Protein AF-A0A927KQ51-F1 (afdb_monomer_lite)

Sequence (113 aa):
MALEGWWPYLLIAVAGWLATDIWRWLGVIAGNRLKEGSEALYWVRAVATALVMAVTAKLIVFPTGTLEQTPMWLRIGAASLGFAAFLLLGQRVLVGVAVSILLLTAGLLFIGF

Radius of gyration: 20.66 Å; chains: 1; bounding box: 52×23×49 Å

Secondary structure (DSSP, 8-state):
-TT-SSHHHHHHHHHHHHHHHHHHHHHHHHHTTSPTT-HHHHHHHHHHHHHHHHHHHHHHHS--GGGGGS-HHHHHHHHHHHHHHHHHTTS-HHHHHHHHHHHHHHHHHHHT-

Foldseek 3Di:
DVPPDPVVVVVCVVVVCCVPVVVVVVCCVVVVPDDDVDPVVVVVVVVVVVVVVVVVVCCLQPNDDPCNPPDSVQSVVLQVVLVVQCVVVPNDPVSSVVSSVCSSVVVCVVVPD

Structure (mmCIF, N/CA/C/O backbone):
data_AF-A0A927KQ51-F1
#
_entry.id   AF-A0A927KQ51-F1
#
loop_
_atom_site.group_PDB
_atom_site.id
_atom_site.type_symbol
_atom_site.label_atom_id
_atom_site.label_alt_id
_atom_site.label_comp_id
_atom_site.label_asym_id
_atom_site.label_entity_id
_atom_site.label_seq_id
_atom_site.pdbx_PDB_ins_code
_atom_site.Cartn_x
_atom_site.Cartn_y
_atom_site.Cartn_z
_atom_site.occupancy
_atom_site.B_iso_or_equiv
_atom_site.auth_seq_id
_atom_site.auth_comp_id
_atom_site.auth_asym_id
_atom_site.auth_atom_id
_atom_site.pdbx_PDB_model_num
ATOM 1 N N . MET A 1 1 ? 27.791 -2.739 14.897 1.00 53.31 1 MET A N 1
ATOM 2 C CA . MET A 1 1 ? 27.966 -3.028 16.337 1.00 53.31 1 MET A CA 1
ATOM 3 C C . MET A 1 1 ? 26.664 -2.998 17.153 1.00 53.31 1 MET A C 1
ATOM 5 O O . MET A 1 1 ? 26.623 -3.650 18.178 1.00 53.31 1 MET A O 1
ATOM 9 N N . ALA A 1 2 ? 25.583 -2.315 16.736 1.00 60.19 2 ALA A N 1
ATOM 10 C CA . ALA A 1 2 ? 24.335 -2.241 17.525 1.00 60.19 2 ALA A CA 1
ATOM 11 C C . ALA A 1 2 ? 23.340 -3.419 17.344 1.00 60.19 2 ALA A C 1
ATOM 13 O O . ALA A 1 2 ? 22.280 -3.411 17.962 1.00 60.19 2 ALA A O 1
ATOM 14 N N . LEU A 1 3 ? 23.647 -4.411 16.494 1.00 65.25 3 LEU A N 1
ATOM 15 C CA . LEU A 1 3 ? 22.728 -5.504 16.119 1.00 65.25 3 LEU A CA 1
ATOM 16 C C . LEU A 1 3 ? 23.255 -6.908 16.469 1.00 65.25 3 LEU A C 1
ATOM 18 O O . LEU A 1 3 ? 22.791 -7.892 15.902 1.00 65.25 3 LEU A O 1
ATOM 22 N N . GLU A 1 4 ? 24.232 -7.027 17.369 1.00 76.50 4 GLU A N 1
ATOM 23 C CA . GLU A 1 4 ? 24.732 -8.337 17.806 1.00 76.50 4 GLU A CA 1
ATOM 24 C C . GLU A 1 4 ? 24.018 -8.766 19.099 1.00 76.50 4 GLU A C 1
ATOM 26 O O . GLU A 1 4 ? 24.095 -8.078 20.116 1.00 76.50 4 GLU A O 1
ATOM 31 N N . GLY A 1 5 ? 23.275 -9.880 19.050 1.00 83.56 5 GLY A N 1
ATOM 32 C CA . GLY A 1 5 ? 22.536 -10.453 20.186 1.00 83.56 5 GLY A CA 1
ATOM 33 C C . GLY A 1 5 ? 21.026 -10.615 19.949 1.00 83.56 5 GLY A C 1
ATOM 34 O O . GLY A 1 5 ? 20.507 -10.309 18.879 1.00 83.56 5 GLY A O 1
ATOM 35 N N . TRP A 1 6 ? 20.300 -11.116 20.955 1.00 86.38 6 TRP A N 1
ATOM 36 C CA . TRP A 1 6 ? 18.842 -11.335 20.892 1.00 86.38 6 TRP A CA 1
ATOM 37 C C . TRP A 1 6 ? 18.013 -10.066 21.173 1.00 86.38 6 TRP A C 1
ATOM 39 O O . TRP A 1 6 ? 16.818 -10.012 20.881 1.00 86.38 6 TRP A O 1
ATOM 49 N N . TRP A 1 7 ? 18.648 -9.034 21.732 1.00 88.88 7 TRP A N 1
ATOM 50 C CA . TRP A 1 7 ? 18.005 -7.788 22.151 1.00 88.88 7 TRP A CA 1
ATOM 51 C C . TRP A 1 7 ? 17.262 -7.037 21.028 1.00 88.88 7 TRP A C 1
ATOM 53 O O . TRP A 1 7 ? 16.136 -6.610 21.281 1.00 88.88 7 TRP A O 1
ATOM 63 N N . PRO A 1 8 ? 17.779 -6.926 19.782 1.00 90.94 8 PRO A N 1
ATOM 64 C CA . PRO A 1 8 ? 17.048 -6.285 18.687 1.00 90.94 8 PRO A CA 1
ATOM 65 C C . PRO A 1 8 ? 15.694 -6.940 18.394 1.00 90.94 8 PRO A C 1
ATOM 67 O O . PRO A 1 8 ? 14.734 -6.233 18.109 1.00 90.94 8 PRO A O 1
ATOM 70 N N . TYR A 1 9 ? 15.578 -8.267 18.517 1.00 90.00 9 TYR A N 1
ATOM 71 C CA . TYR A 1 9 ? 14.304 -8.965 18.313 1.00 90.00 9 TYR A CA 1
ATOM 72 C C . TYR A 1 9 ? 13.292 -8.631 19.406 1.00 90.00 9 TYR A C 1
ATOM 74 O O . TYR A 1 9 ? 12.116 -8.432 19.112 1.00 90.00 9 TYR A O 1
ATOM 82 N N . LEU A 1 10 ? 13.748 -8.525 20.657 1.00 92.50 10 LEU A N 1
ATOM 83 C CA . LEU A 1 10 ? 12.898 -8.133 21.781 1.00 92.50 10 LEU A CA 1
ATOM 84 C C . LEU A 1 10 ? 12.450 -6.672 21.638 1.00 92.50 10 LEU A C 1
ATOM 86 O O . LEU A 1 10 ? 11.283 -6.354 21.858 1.00 92.50 10 LEU A O 1
ATOM 90 N N . LEU A 1 11 ? 13.345 -5.803 21.167 1.00 91.81 11 LEU A N 1
ATOM 91 C CA . LEU A 1 11 ? 13.039 -4.410 20.851 1.00 91.81 11 LEU A CA 1
ATOM 92 C C . LEU A 1 11 ? 12.017 -4.305 19.709 1.00 91.81 11 LEU A C 1
ATOM 94 O O . LEU A 1 11 ? 11.039 -3.583 19.852 1.00 91.81 11 LEU A O 1
ATOM 98 N N . ILE A 1 12 ? 12.180 -5.064 18.619 1.00 91.12 12 ILE A N 1
ATOM 99 C CA . ILE A 1 12 ? 11.206 -5.133 17.514 1.00 91.12 12 ILE A CA 1
ATOM 100 C C . ILE A 1 12 ? 9.859 -5.663 18.011 1.00 91.12 12 ILE A C 1
ATOM 102 O O . ILE A 1 12 ? 8.824 -5.108 17.651 1.00 91.12 12 ILE A O 1
ATOM 106 N N . ALA A 1 13 ? 9.856 -6.700 18.852 1.00 92.44 13 ALA A N 1
ATOM 107 C CA . ALA A 1 13 ? 8.631 -7.270 19.399 1.00 92.44 13 ALA A CA 1
ATOM 108 C C . ALA A 1 13 ? 7.874 -6.244 20.251 1.00 92.44 13 ALA A C 1
ATOM 110 O O . ALA A 1 13 ? 6.695 -6.005 20.011 1.00 92.44 13 ALA A O 1
ATOM 111 N N . VAL A 1 14 ? 8.552 -5.591 21.199 1.00 94.12 14 VAL A N 1
ATOM 112 C CA . VAL A 1 14 ? 7.929 -4.601 22.089 1.00 94.12 14 VAL A CA 1
ATOM 113 C C . VAL A 1 14 ? 7.544 -3.338 21.326 1.00 94.12 14 VAL A C 1
ATOM 115 O O . VAL A 1 14 ? 6.424 -2.862 21.477 1.00 94.12 14 VAL A O 1
ATOM 118 N N . ALA A 1 15 ? 8.431 -2.802 20.486 1.00 92.56 15 ALA A N 1
ATOM 119 C CA . ALA A 1 15 ? 8.155 -1.595 19.715 1.00 92.56 15 ALA A CA 1
ATOM 120 C C . ALA A 1 15 ? 7.045 -1.827 18.684 1.00 92.56 15 ALA A C 1
ATOM 122 O O . ALA A 1 15 ? 6.150 -0.998 18.569 1.00 92.56 15 ALA A O 1
ATOM 123 N N . GLY A 1 16 ? 7.061 -2.958 17.973 1.00 91.19 16 GLY A N 1
ATOM 124 C CA . GLY A 1 16 ? 6.022 -3.326 17.011 1.00 91.19 16 GLY A CA 1
ATOM 125 C C . GLY A 1 16 ? 4.672 -3.575 17.682 1.00 91.19 16 GLY A C 1
ATOM 126 O O . GLY A 1 16 ? 3.646 -3.086 17.201 1.00 91.19 16 GLY A O 1
ATOM 127 N N . TRP A 1 17 ? 4.674 -4.269 18.826 1.00 92.94 17 TRP A N 1
ATOM 128 C CA . TRP A 1 17 ? 3.480 -4.469 19.643 1.00 92.94 17 TRP A CA 1
ATOM 129 C C . TRP A 1 17 ? 2.906 -3.132 20.110 1.00 92.94 17 TRP A C 1
ATOM 131 O O . TRP A 1 17 ? 1.760 -2.814 19.803 1.00 92.94 17 TRP A O 1
ATOM 141 N N . LEU A 1 18 ? 3.723 -2.301 20.760 1.00 93.62 18 LEU A N 1
ATOM 142 C CA . LEU A 1 18 ? 3.304 -1.010 21.298 1.00 93.62 18 LEU A CA 1
ATOM 143 C C . LEU A 1 18 ? 2.808 -0.070 20.189 1.00 93.62 18 LEU A C 1
ATOM 145 O O . LEU A 1 18 ? 1.752 0.546 20.327 1.00 93.62 18 LEU A O 1
ATOM 149 N N . ALA A 1 19 ? 3.528 -0.004 19.065 1.00 92.12 19 ALA A N 1
ATOM 150 C CA . ALA A 1 19 ? 3.161 0.823 17.922 1.00 92.12 19 ALA A CA 1
ATOM 151 C C . ALA A 1 19 ? 1.819 0.420 17.298 1.00 92.12 19 ALA A C 1
ATOM 153 O O . ALA A 1 19 ? 1.160 1.278 16.722 1.00 92.12 19 ALA A O 1
ATOM 154 N N . THR A 1 20 ? 1.400 -0.845 17.412 1.00 91.31 20 THR A N 1
ATOM 155 C CA . THR A 1 20 ? 0.145 -1.336 16.821 1.00 91.31 20 THR A CA 1
ATOM 156 C C . THR A 1 20 ? -1.005 -1.319 17.826 1.00 91.31 20 THR A C 1
ATOM 158 O O . THR A 1 20 ? -2.099 -0.840 17.515 1.00 91.31 20 THR A O 1
ATOM 161 N N . ASP A 1 21 ? -0.778 -1.816 19.045 1.00 92.56 21 ASP A N 1
ATOM 162 C CA . ASP A 1 21 ? -1.844 -1.984 20.029 1.00 92.56 21 ASP A CA 1
ATOM 163 C C . ASP A 1 21 ? -2.341 -0.644 20.577 1.00 92.56 21 ASP A C 1
ATOM 165 O O . ASP A 1 21 ? -3.549 -0.507 20.752 1.00 92.56 21 ASP A O 1
ATOM 169 N N . ILE A 1 22 ? -1.487 0.377 20.759 1.00 93.31 22 ILE A N 1
ATOM 170 C CA . ILE A 1 22 ? -1.936 1.710 21.218 1.00 93.31 22 ILE A CA 1
ATOM 171 C C . ILE A 1 22 ? -3.109 2.219 20.365 1.00 93.31 22 ILE A C 1
ATOM 173 O O . ILE A 1 22 ? -4.139 2.633 20.902 1.00 93.31 22 ILE A O 1
ATOM 177 N N . TRP A 1 23 ? -2.998 2.127 19.037 1.00 91.62 23 TRP A N 1
ATOM 178 C CA . TRP A 1 23 ? -4.063 2.544 18.121 1.00 91.62 23 TRP A CA 1
ATOM 179 C C . TRP A 1 23 ? -5.297 1.648 18.197 1.00 91.62 23 TRP A C 1
ATOM 181 O O . TRP A 1 23 ? -6.419 2.131 18.052 1.00 91.62 23 TRP A O 1
ATOM 191 N N . ARG A 1 24 ? -5.108 0.354 18.463 1.00 90.25 24 ARG A N 1
ATOM 192 C CA . ARG A 1 24 ? -6.196 -0.617 18.609 1.00 90.25 24 ARG A CA 1
ATOM 193 C C . ARG A 1 24 ? -7.060 -0.306 19.832 1.00 90.25 24 ARG A C 1
ATOM 195 O O . ARG A 1 24 ? -8.282 -0.245 19.713 1.00 90.25 24 ARG A O 1
ATOM 202 N N . TRP A 1 25 ? -6.431 -0.031 20.976 1.00 92.00 25 TRP A N 1
ATOM 203 C CA . TRP A 1 25 ? -7.118 0.369 22.208 1.00 92.00 25 TRP A CA 1
ATOM 204 C C . TRP A 1 25 ? -7.806 1.730 22.065 1.00 92.00 25 TRP A C 1
ATOM 206 O O . TRP A 1 25 ? -8.971 1.866 22.444 1.00 92.00 25 TRP A O 1
ATOM 216 N N . LEU 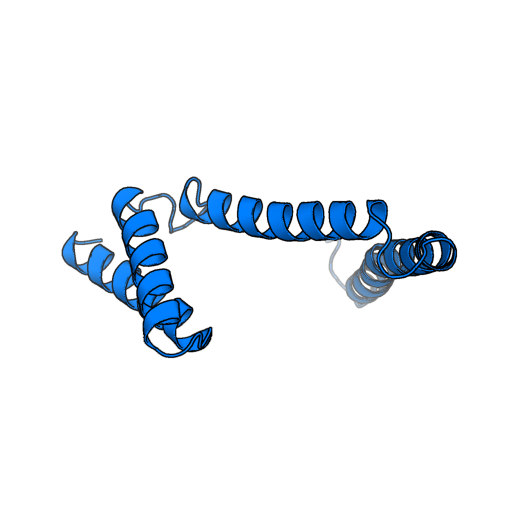A 1 26 ? -7.141 2.718 21.451 1.00 89.62 26 LEU A N 1
ATOM 217 C CA . LEU A 1 26 ? -7.761 4.012 21.137 1.00 89.62 26 LEU A CA 1
ATOM 218 C C . LEU A 1 26 ? -8.996 3.850 20.242 1.00 89.62 26 LEU A C 1
ATOM 220 O O . LEU A 1 26 ? -10.023 4.479 20.497 1.00 89.62 26 LEU A O 1
ATOM 224 N N . GLY A 1 27 ? -8.923 2.970 19.242 1.00 87.75 27 GLY A N 1
ATOM 225 C CA . GLY A 1 27 ? -10.042 2.634 18.367 1.00 87.75 27 GLY A CA 1
ATOM 226 C C . GLY A 1 27 ? -11.230 2.037 19.121 1.00 87.75 27 GLY A C 1
ATOM 227 O O . GLY A 1 27 ? -12.364 2.424 18.854 1.00 87.75 27 GLY A O 1
ATOM 228 N N . VAL A 1 28 ? -10.996 1.156 20.101 1.00 88.44 28 VAL A N 1
ATOM 229 C CA . VAL A 1 28 ? -12.071 0.596 20.941 1.00 88.44 28 VAL A CA 1
ATOM 230 C C . VAL A 1 28 ? -12.718 1.677 21.809 1.00 88.44 28 VAL A C 1
ATOM 232 O O . VAL A 1 28 ? -13.942 1.768 21.863 1.00 88.44 28 VAL A O 1
ATOM 235 N N . ILE A 1 29 ? -11.920 2.533 22.455 1.00 88.50 29 ILE A N 1
ATOM 236 C CA . ILE A 1 29 ? -12.431 3.592 23.340 1.00 88.50 29 ILE A CA 1
ATOM 237 C C . ILE A 1 29 ? -13.240 4.631 22.550 1.00 88.50 29 ILE A C 1
ATOM 239 O O . ILE A 1 29 ? -14.329 5.021 22.978 1.00 88.50 29 ILE A O 1
ATOM 243 N N . ALA A 1 30 ? -12.727 5.066 21.397 1.00 85.94 30 ALA A N 1
ATOM 244 C CA . ALA A 1 30 ? -13.418 6.006 20.519 1.00 85.94 30 ALA A CA 1
ATOM 245 C C . ALA A 1 30 ? -14.642 5.362 19.844 1.00 85.94 30 ALA A C 1
ATOM 247 O O . ALA A 1 30 ? -15.702 5.981 19.755 1.00 85.94 30 ALA A O 1
ATOM 248 N N . GLY A 1 31 ? -14.514 4.103 19.416 1.00 80.06 31 GLY A N 1
ATOM 249 C CA . GLY A 1 31 ? -15.548 3.337 18.724 1.00 80.06 31 GLY A CA 1
ATOM 250 C C . GLY A 1 31 ? -16.749 2.995 19.599 1.00 80.06 31 GLY A C 1
ATOM 251 O O . GLY A 1 31 ? -17.874 3.076 19.124 1.00 80.06 31 GLY A O 1
ATOM 252 N N . ASN A 1 32 ? -16.543 2.717 20.891 1.00 80.69 32 ASN A N 1
ATOM 253 C CA . ASN A 1 32 ? -17.627 2.379 21.822 1.00 80.69 32 ASN A CA 1
ATOM 254 C C . ASN A 1 32 ? -18.654 3.518 22.006 1.00 80.69 32 ASN A C 1
ATOM 256 O O . ASN A 1 32 ? -19.768 3.295 22.470 1.00 80.69 32 ASN A O 1
ATOM 260 N N . ARG A 1 33 ? -18.290 4.760 21.656 1.00 77.38 33 ARG A N 1
ATOM 261 C CA . ARG A 1 33 ? -19.187 5.927 21.725 1.00 77.38 33 ARG A CA 1
ATOM 262 C C . ARG A 1 33 ? -19.878 6.250 20.399 1.00 77.38 33 ARG A C 1
ATOM 264 O O . ARG A 1 33 ? -20.752 7.115 20.371 1.00 77.38 33 ARG A O 1
ATOM 271 N N . LEU A 1 34 ? -19.494 5.591 19.306 1.00 81.75 34 LEU A N 1
ATOM 272 C CA . LEU A 1 34 ? -20.054 5.820 17.979 1.00 81.75 34 LEU A CA 1
ATOM 273 C C . LEU A 1 34 ? -21.211 4.853 17.732 1.00 81.75 34 LEU A C 1
ATOM 275 O O . LEU A 1 34 ? -21.066 3.642 17.861 1.00 81.75 34 LEU A O 1
ATOM 279 N N . LYS A 1 35 ? -22.367 5.390 17.332 1.00 80.62 35 LYS A N 1
ATOM 280 C CA . LYS A 1 35 ? -23.481 4.553 16.875 1.00 80.62 35 LYS A CA 1
ATOM 281 C C . LYS A 1 35 ? -23.103 3.861 15.566 1.00 80.62 35 LYS A C 1
ATOM 283 O O . LYS A 1 35 ? -22.532 4.493 14.667 1.00 80.62 35 LYS A O 1
ATOM 288 N N . GLU A 1 36 ? -23.461 2.587 15.449 1.00 73.94 36 GLU A N 1
ATOM 289 C CA . GLU A 1 36 ? -23.380 1.853 14.188 1.00 73.94 36 GLU A CA 1
ATOM 290 C C . GLU A 1 36 ? -24.216 2.583 13.127 1.00 73.94 36 GLU A C 1
ATOM 292 O O . GLU A 1 36 ? -25.369 2.941 13.362 1.00 73.94 36 GLU A O 1
ATOM 297 N N . GLY A 1 37 ? -23.600 2.894 11.983 1.00 80.31 37 GLY A N 1
ATOM 298 C CA . GLY A 1 37 ? -24.229 3.696 10.927 1.00 80.31 37 GLY A CA 1
ATOM 299 C C . GLY A 1 37 ? -24.185 5.216 11.132 1.00 80.31 37 GLY A C 1
ATOM 300 O O . GLY A 1 37 ? -24.841 5.938 10.387 1.00 80.31 37 GLY A O 1
ATOM 301 N N . SER A 1 38 ? -23.422 5.728 12.104 1.00 86.06 38 SER A N 1
ATOM 302 C CA . SER A 1 38 ? -23.203 7.176 12.234 1.00 86.06 38 SER A CA 1
ATOM 303 C C . SER A 1 38 ? -22.424 7.752 11.046 1.00 86.06 38 SER A C 1
ATOM 305 O O . SER A 1 38 ? -21.512 7.122 10.508 1.00 86.06 38 SER A O 1
ATOM 307 N N . GLU A 1 39 ? -22.748 8.989 10.668 1.00 90.81 39 GLU A N 1
ATOM 308 C CA . GLU A 1 39 ? -22.080 9.715 9.579 1.00 90.81 39 GLU A CA 1
ATOM 309 C C . GLU A 1 39 ? -20.567 9.845 9.808 1.00 90.81 39 GLU A C 1
ATOM 311 O O . GLU A 1 39 ? -19.777 9.643 8.889 1.00 90.81 39 GLU A O 1
ATOM 316 N N . ALA A 1 40 ? -20.145 10.052 11.060 1.00 88.94 40 ALA A N 1
ATOM 317 C CA . ALA A 1 40 ? -18.734 10.064 11.439 1.00 88.94 40 ALA A CA 1
ATOM 318 C C . ALA A 1 40 ? -18.023 8.742 11.095 1.00 88.94 40 ALA A C 1
ATOM 320 O O . ALA A 1 40 ? -16.895 8.753 10.608 1.00 88.94 40 ALA A O 1
ATOM 321 N N . LEU A 1 41 ? -18.680 7.596 11.296 1.00 87.12 41 LEU A N 1
ATOM 322 C CA . LEU A 1 41 ? -18.100 6.288 10.993 1.00 87.12 41 LEU A CA 1
ATOM 323 C C . LEU A 1 41 ? -18.023 6.035 9.479 1.00 87.12 41 LEU A C 1
ATOM 325 O O . LEU A 1 41 ? -17.041 5.458 9.007 1.00 87.12 41 LEU A O 1
ATOM 329 N N . TYR A 1 42 ? -19.000 6.516 8.703 1.00 91.75 42 TYR A N 1
ATOM 330 C CA . TYR A 1 42 ? -18.912 6.522 7.239 1.00 91.75 42 TYR A CA 1
ATOM 331 C C . TYR A 1 42 ? -17.777 7.417 6.739 1.00 91.75 42 TYR A C 1
ATOM 333 O O . TYR A 1 42 ? -17.013 6.988 5.874 1.00 91.75 42 TYR A O 1
ATOM 341 N N . TRP A 1 43 ? -17.609 8.606 7.323 1.00 93.94 43 TRP A N 1
ATOM 342 C CA . TRP A 1 43 ? -16.511 9.510 6.990 1.00 93.94 43 TRP A CA 1
ATOM 343 C C . TRP A 1 43 ? -15.148 8.863 7.258 1.00 93.94 43 TRP A C 1
ATOM 345 O O . TRP A 1 43 ? -14.307 8.822 6.364 1.00 93.94 43 TRP A O 1
ATOM 355 N N . VAL A 1 44 ? -14.949 8.257 8.434 1.00 92.62 44 VAL A N 1
ATOM 356 C CA . VAL A 1 44 ? -13.698 7.548 8.760 1.00 92.62 44 VAL A CA 1
ATOM 357 C C . VAL A 1 44 ? -13.426 6.413 7.768 1.00 92.62 44 VAL A C 1
ATOM 359 O O . VAL A 1 44 ? -12.300 6.273 7.293 1.00 92.62 44 VAL A O 1
ATOM 362 N N . ARG A 1 45 ? -14.442 5.616 7.406 1.00 92.75 45 ARG A N 1
ATOM 363 C CA . ARG A 1 45 ? -14.300 4.541 6.404 1.00 92.75 45 ARG A CA 1
ATOM 364 C C . ARG A 1 45 ? -13.931 5.083 5.021 1.00 92.75 45 ARG A C 1
ATOM 366 O O . ARG A 1 45 ? -13.075 4.506 4.348 1.00 92.75 45 ARG A O 1
ATOM 373 N N . ALA A 1 46 ? -14.545 6.188 4.605 1.00 95.81 46 ALA A N 1
ATOM 374 C CA . ALA A 1 46 ? -14.228 6.847 3.343 1.00 95.81 46 ALA A CA 1
ATOM 375 C C . ALA A 1 46 ? -12.782 7.369 3.338 1.00 95.81 46 ALA A C 1
ATOM 377 O O . ALA A 1 46 ? -12.042 7.113 2.393 1.00 95.81 46 ALA A O 1
ATOM 378 N N . VAL A 1 47 ? -12.337 8.011 4.422 1.00 96.62 47 VAL A N 1
ATOM 379 C CA . VAL A 1 47 ? -10.951 8.481 4.570 1.00 96.62 47 VAL A CA 1
ATOM 380 C C . VAL A 1 47 ? -9.968 7.310 4.546 1.00 96.62 47 VAL A C 1
ATOM 382 O O . VAL A 1 47 ? -8.987 7.353 3.809 1.00 96.62 47 VAL A O 1
ATOM 385 N N . ALA A 1 48 ? -10.235 6.238 5.295 1.00 95.69 48 ALA A N 1
ATOM 386 C CA . ALA A 1 48 ? -9.357 5.070 5.349 1.00 95.69 48 ALA A CA 1
ATOM 387 C C . ALA A 1 48 ? -9.175 4.419 3.968 1.00 95.69 48 ALA A C 1
ATOM 389 O O . ALA A 1 48 ? -8.049 4.150 3.548 1.00 95.69 48 ALA A O 1
ATOM 390 N N . THR A 1 49 ? -10.269 4.210 3.231 1.00 96.38 49 THR A N 1
ATOM 391 C CA . THR A 1 49 ? -10.212 3.641 1.874 1.00 96.38 49 THR A CA 1
ATOM 392 C C . THR A 1 49 ? -9.541 4.589 0.878 1.00 96.38 49 THR A C 1
ATOM 394 O O . THR A 1 49 ? -8.714 4.144 0.081 1.00 96.38 49 THR A O 1
ATOM 397 N N . ALA A 1 50 ? -9.802 5.897 0.967 1.00 97.31 50 ALA A N 1
ATOM 398 C CA . ALA A 1 50 ? -9.140 6.901 0.138 1.00 97.31 50 ALA A CA 1
ATOM 399 C C . ALA A 1 50 ? -7.622 6.939 0.370 1.00 97.31 50 ALA A C 1
ATOM 401 O O . ALA A 1 50 ? -6.866 7.009 -0.596 1.00 97.31 50 ALA A O 1
ATOM 402 N N . LEU A 1 51 ? -7.158 6.834 1.620 1.00 97.62 51 LEU A N 1
ATOM 403 C CA . LEU A 1 51 ? -5.729 6.805 1.950 1.00 97.62 51 LEU A CA 1
ATOM 404 C C . LEU A 1 51 ? -5.021 5.586 1.345 1.00 97.62 51 LEU A C 1
ATOM 406 O O . LEU A 1 51 ? -3.953 5.732 0.750 1.00 97.62 51 LEU A O 1
ATOM 410 N N . VAL A 1 52 ? -5.624 4.396 1.435 1.00 96.88 52 VAL A N 1
ATOM 411 C CA . VAL A 1 52 ? -5.066 3.172 0.831 1.00 96.88 52 VAL A CA 1
ATOM 412 C C . VAL A 1 52 ? -4.952 3.314 -0.691 1.00 96.88 52 VAL A C 1
ATOM 414 O O . VAL A 1 52 ? -3.912 2.993 -1.278 1.00 96.88 52 VAL A O 1
ATOM 417 N N . MET A 1 53 ? -5.986 3.857 -1.338 1.00 95.94 53 MET A N 1
ATOM 418 C CA . MET A 1 53 ? -5.963 4.090 -2.782 1.00 95.94 53 MET A CA 1
ATOM 419 C C . MET A 1 53 ? -4.970 5.184 -3.181 1.00 95.94 53 MET A C 1
ATOM 421 O O . MET A 1 53 ? -4.277 5.030 -4.183 1.00 95.94 53 MET A O 1
ATOM 425 N N . ALA A 1 54 ? -4.835 6.247 -2.385 1.00 96.38 54 ALA A N 1
ATOM 426 C CA . ALA A 1 54 ? -3.878 7.322 -2.627 1.00 96.38 54 ALA A CA 1
ATOM 427 C C . ALA A 1 54 ? -2.428 6.822 -2.573 1.00 96.38 54 ALA A C 1
ATOM 429 O O . ALA A 1 54 ? -1.632 7.154 -3.450 1.00 96.38 54 ALA A O 1
ATOM 430 N N . VAL A 1 55 ? -2.082 5.984 -1.589 1.00 95.81 55 VAL A N 1
ATOM 431 C CA . VAL A 1 55 ? -0.747 5.369 -1.508 1.00 95.81 55 VAL A CA 1
ATOM 432 C C . VAL A 1 55 ? -0.496 4.457 -2.709 1.00 95.81 55 VAL A C 1
ATOM 434 O O . VAL A 1 55 ? 0.561 4.544 -3.329 1.00 95.81 55 VAL A O 1
ATOM 437 N N . THR A 1 56 ? -1.479 3.643 -3.096 1.00 93.81 56 THR A N 1
ATOM 438 C CA . THR A 1 56 ? -1.378 2.781 -4.285 1.00 93.81 56 THR A CA 1
ATOM 439 C C . THR A 1 56 ? -1.156 3.605 -5.558 1.00 93.81 56 THR A C 1
ATOM 441 O O . THR A 1 56 ? -0.239 3.327 -6.328 1.00 93.81 56 THR A O 1
ATOM 444 N N . ALA A 1 57 ? -1.934 4.673 -5.753 1.00 94.75 57 ALA A N 1
ATOM 445 C CA . ALA A 1 57 ? -1.785 5.583 -6.885 1.00 94.75 57 ALA A CA 1
ATOM 446 C C . ALA A 1 57 ? -0.418 6.282 -6.884 1.00 94.75 57 ALA A C 1
ATOM 448 O O . ALA A 1 57 ? 0.225 6.374 -7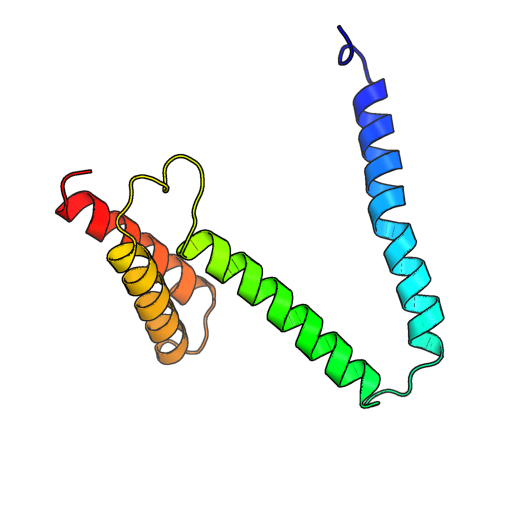.929 1.00 94.75 57 ALA A O 1
ATOM 449 N N . LYS A 1 58 ? 0.070 6.712 -5.711 1.00 94.44 58 LYS A N 1
ATOM 450 C CA . LYS A 1 58 ? 1.410 7.292 -5.563 1.00 94.44 58 LYS A CA 1
ATOM 451 C C . LYS A 1 58 ? 2.486 6.323 -6.045 1.00 94.44 58 LYS A C 1
ATOM 453 O O . LYS A 1 58 ? 3.368 6.755 -6.771 1.00 94.44 58 LYS A O 1
ATOM 458 N N . LEU A 1 59 ? 2.406 5.040 -5.690 1.00 92.81 59 LEU A N 1
ATOM 459 C CA . LEU A 1 59 ? 3.379 4.037 -6.137 1.00 92.81 59 LEU A CA 1
ATOM 460 C C . LEU A 1 59 ? 3.330 3.801 -7.654 1.00 92.81 59 LEU A C 1
ATOM 462 O O . LEU A 1 59 ? 4.359 3.518 -8.258 1.00 92.81 59 LEU A O 1
ATOM 466 N N . ILE A 1 60 ? 2.160 3.949 -8.283 1.00 93.38 60 ILE A N 1
ATOM 467 C CA . ILE A 1 60 ? 2.011 3.824 -9.740 1.00 93.38 60 ILE A CA 1
ATOM 468 C C . ILE A 1 60 ? 2.579 5.049 -10.461 1.00 93.38 60 ILE A C 1
ATOM 470 O O . ILE A 1 60 ? 3.247 4.885 -11.478 1.00 93.38 60 ILE A O 1
ATOM 474 N N . VAL A 1 61 ? 2.318 6.265 -9.971 1.00 93.75 61 VAL A N 1
ATOM 475 C CA . VAL A 1 61 ? 2.719 7.520 -10.638 1.00 93.75 61 VAL A CA 1
ATOM 476 C C . VAL A 1 61 ? 4.168 7.895 -10.313 1.00 93.75 61 VAL A C 1
ATOM 478 O O . VAL A 1 61 ? 4.943 8.198 -11.221 1.00 93.75 61 VAL A O 1
ATOM 481 N N . PHE A 1 62 ? 4.553 7.790 -9.042 1.00 93.12 62 PHE A N 1
ATOM 482 C CA . PHE A 1 62 ? 5.865 8.136 -8.489 1.00 93.12 62 PHE A CA 1
ATOM 483 C C . PHE A 1 62 ? 6.516 6.916 -7.799 1.00 93.12 62 PHE A C 1
ATOM 485 O O . PHE A 1 62 ? 6.642 6.894 -6.569 1.00 93.12 62 PHE A O 1
ATOM 492 N N . PRO A 1 63 ? 6.888 5.871 -8.562 1.00 92.38 63 PRO A N 1
ATOM 493 C CA . PRO A 1 63 ? 7.556 4.691 -8.037 1.00 92.38 63 PRO A CA 1
ATOM 494 C C . PRO A 1 63 ? 8.969 5.034 -7.574 1.00 92.38 63 PRO A C 1
ATOM 496 O O . PRO A 1 63 ? 9.573 6.009 -8.016 1.00 92.38 63 PRO A O 1
ATOM 499 N N . THR A 1 64 ? 9.510 4.177 -6.718 1.00 89.56 64 THR A N 1
ATOM 500 C CA . THR A 1 64 ? 10.898 4.234 -6.262 1.00 89.56 64 THR A CA 1
ATOM 501 C C . THR A 1 64 ? 11.619 2.929 -6.601 1.00 89.56 64 THR A C 1
ATOM 503 O O . THR A 1 64 ? 10.991 1.880 -6.771 1.00 89.56 64 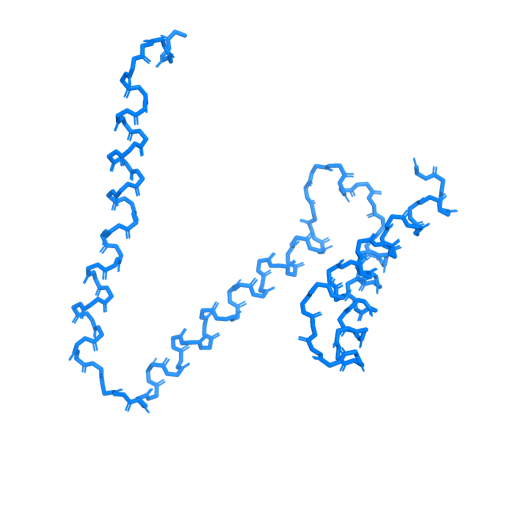THR A O 1
ATOM 506 N N . GLY A 1 65 ? 12.949 2.979 -6.705 1.00 87.94 65 GLY A N 1
ATOM 507 C CA . GLY A 1 65 ? 13.772 1.805 -7.004 1.00 87.94 65 GLY A CA 1
ATOM 508 C C . GLY A 1 65 ? 1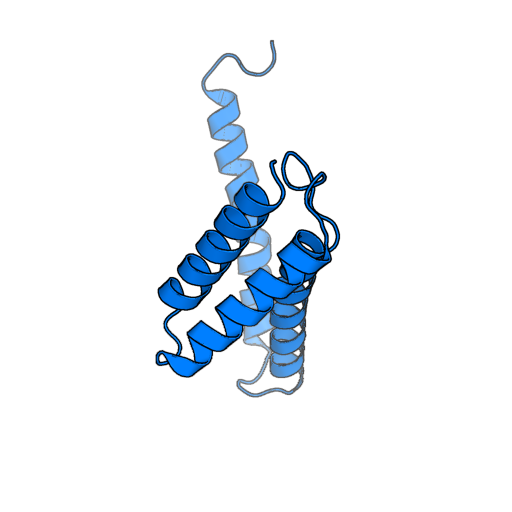3.719 1.408 -8.481 1.00 87.94 65 GLY A C 1
ATOM 509 O O . GLY A 1 65 ? 13.669 2.257 -9.362 1.00 87.94 65 GLY A O 1
ATOM 510 N N . THR A 1 66 ? 13.726 0.109 -8.777 1.00 83.25 66 THR A N 1
ATOM 511 C CA . THR A 1 66 ? 13.890 -0.412 -10.148 1.00 83.25 66 THR A CA 1
ATOM 512 C C . THR A 1 66 ? 12.770 0.005 -11.109 1.00 83.25 66 THR A C 1
ATOM 514 O O . THR A 1 66 ? 12.998 0.111 -12.310 1.00 83.25 66 THR A O 1
ATOM 517 N N . LEU A 1 67 ? 11.565 0.290 -10.599 1.00 81.38 67 LEU A N 1
ATOM 518 C CA . LEU A 1 67 ? 10.450 0.766 -11.423 1.00 81.38 67 LEU A CA 1
ATOM 519 C C . LEU A 1 67 ? 10.531 2.259 -11.776 1.00 81.38 67 LEU A C 1
ATOM 521 O O . LEU A 1 67 ? 9.742 2.721 -12.600 1.00 81.38 67 LEU A O 1
ATOM 525 N N . GLU A 1 68 ? 11.460 3.022 -11.201 1.00 87.25 68 GLU A N 1
ATOM 526 C CA . GLU A 1 68 ? 11.623 4.455 -11.485 1.00 87.25 68 GLU A CA 1
ATOM 527 C C . GLU A 1 68 ? 11.943 4.722 -12.962 1.00 87.25 68 GLU A C 1
ATOM 529 O O . GLU A 1 68 ? 11.432 5.669 -13.554 1.00 87.25 68 GLU A O 1
ATOM 534 N N . GLN A 1 69 ? 12.706 3.824 -13.586 1.00 85.88 69 GLN A N 1
ATOM 535 C CA . GLN A 1 69 ? 13.112 3.921 -14.991 1.00 85.88 69 GLN A CA 1
ATOM 536 C C . GLN A 1 69 ? 11.988 3.549 -15.970 1.00 85.88 69 GLN A C 1
ATOM 538 O O . GLN A 1 69 ? 12.126 3.715 -17.181 1.00 85.88 69 GLN A O 1
ATOM 543 N N . THR A 1 70 ? 10.859 3.042 -15.466 1.00 90.94 70 THR A N 1
ATOM 544 C CA . THR A 1 70 ? 9.768 2.562 -16.314 1.00 90.94 70 THR A CA 1
ATOM 545 C C . THR A 1 70 ? 8.859 3.709 -16.765 1.00 90.94 70 THR A C 1
ATOM 547 O O . THR A 1 70 ? 8.525 4.597 -15.968 1.00 90.94 70 THR A O 1
ATOM 550 N N . PRO A 1 71 ? 8.377 3.699 -18.019 1.00 92.12 71 PRO A N 1
ATOM 551 C CA . PRO A 1 71 ? 7.506 4.751 -18.521 1.00 92.12 71 PRO A CA 1
ATOM 552 C C . PRO A 1 71 ? 6.158 4.792 -17.784 1.00 92.12 71 PRO A C 1
ATOM 554 O O . PRO A 1 71 ? 5.493 3.774 -17.587 1.00 92.12 71 PRO A O 1
ATOM 557 N N . MET A 1 72 ? 5.717 5.998 -17.412 1.00 92.81 72 MET A N 1
ATOM 558 C CA . MET A 1 72 ? 4.484 6.210 -16.637 1.00 92.81 72 MET A CA 1
ATOM 559 C C . MET A 1 72 ? 3.224 5.723 -17.363 1.00 92.81 72 MET A C 1
ATOM 561 O O . MET A 1 72 ? 2.344 5.136 -16.736 1.00 92.81 72 MET A O 1
ATOM 565 N N . TRP A 1 73 ? 3.140 5.924 -18.683 1.00 94.06 73 TRP A N 1
ATOM 566 C CA . TRP A 1 73 ? 1.986 5.490 -19.478 1.00 94.06 73 TRP A CA 1
ATOM 567 C C . TRP A 1 73 ? 1.787 3.973 -19.414 1.00 94.06 73 TRP A C 1
ATOM 569 O O . TRP A 1 73 ? 0.653 3.502 -19.391 1.00 94.06 73 TRP A O 1
ATOM 579 N N . LEU A 1 74 ? 2.880 3.214 -19.322 1.00 94.19 74 LEU A N 1
ATOM 580 C CA . LEU A 1 74 ? 2.847 1.759 -19.279 1.00 94.19 74 LEU A CA 1
ATOM 581 C C . LEU A 1 74 ? 2.384 1.263 -17.912 1.00 94.19 74 LEU A C 1
ATOM 583 O O . LEU A 1 74 ? 1.552 0.365 -17.833 1.00 94.19 74 LEU A O 1
ATOM 587 N N . ARG A 1 75 ? 2.838 1.918 -16.837 1.00 94.62 75 ARG A N 1
ATOM 588 C CA . ARG A 1 75 ? 2.366 1.668 -15.468 1.00 94.62 75 ARG A CA 1
ATOM 589 C C . ARG A 1 75 ? 0.868 1.939 -15.326 1.00 94.62 75 ARG A C 1
ATOM 591 O O . ARG A 1 75 ? 0.131 1.085 -14.837 1.00 94.62 75 ARG A O 1
ATOM 598 N N . ILE A 1 76 ? 0.409 3.103 -15.793 1.00 96.19 76 ILE A N 1
ATOM 599 C CA . ILE A 1 76 ? -1.011 3.485 -15.742 1.00 96.19 76 ILE A CA 1
ATOM 600 C C . ILE A 1 76 ? -1.849 2.560 -16.632 1.00 96.19 76 ILE A C 1
ATOM 602 O O . ILE A 1 76 ? -2.906 2.096 -16.203 1.00 96.19 76 ILE A O 1
ATOM 606 N N . GLY A 1 77 ? -1.377 2.258 -17.844 1.00 96.38 77 GLY A N 1
ATOM 607 C CA . GLY A 1 77 ? -2.049 1.358 -18.778 1.00 96.38 77 GLY A CA 1
ATOM 608 C C . GLY A 1 77 ? -2.196 -0.055 -18.217 1.00 96.38 77 GLY A C 1
ATOM 609 O O . GLY A 1 77 ? -3.303 -0.586 -18.194 1.00 96.38 77 GLY A O 1
ATOM 610 N N . ALA A 1 78 ? -1.116 -0.634 -17.688 1.00 96.06 78 ALA A N 1
ATOM 611 C CA . ALA A 1 78 ? -1.129 -1.964 -17.085 1.00 96.06 78 ALA A CA 1
ATOM 612 C C . ALA A 1 78 ? -2.069 -2.043 -15.872 1.00 96.06 78 ALA A C 1
ATOM 614 O O . ALA A 1 78 ? -2.877 -2.967 -15.788 1.00 96.06 78 ALA A O 1
ATOM 615 N N . ALA A 1 79 ? -2.029 -1.050 -14.975 1.00 95.94 79 ALA A N 1
ATOM 616 C CA . ALA A 1 79 ? -2.927 -0.989 -13.822 1.00 95.94 79 ALA A CA 1
ATOM 617 C C . ALA A 1 79 ? -4.402 -0.839 -14.237 1.00 95.94 79 ALA A C 1
ATOM 619 O O . ALA A 1 79 ? -5.275 -1.517 -13.697 1.00 95.94 79 ALA A O 1
ATOM 620 N N . SER A 1 80 ? -4.686 0.013 -15.228 1.00 96.69 80 SER A N 1
ATOM 621 C CA . SER A 1 80 ? -6.053 0.259 -15.709 1.00 96.69 80 SER A CA 1
ATOM 622 C C . SER A 1 80 ? -6.633 -0.960 -16.427 1.00 96.69 80 SER A C 1
ATOM 624 O O . SER A 1 80 ? -7.775 -1.343 -16.178 1.00 96.69 80 SER A O 1
ATOM 626 N N . LEU A 1 81 ? -5.842 -1.610 -17.286 1.00 97.38 81 LEU A N 1
ATOM 627 C CA . LEU A 1 81 ? -6.250 -2.821 -18.000 1.00 97.38 81 LEU A CA 1
ATOM 628 C C . LEU A 1 81 ? -6.396 -4.020 -17.058 1.00 97.38 81 LEU A C 1
ATOM 630 O O . LEU A 1 81 ? -7.342 -4.792 -17.197 1.00 97.38 81 LEU A O 1
ATOM 634 N N . GLY A 1 82 ? -5.518 -4.160 -16.062 1.00 96.81 82 GLY A N 1
ATOM 635 C CA . GLY A 1 82 ? -5.679 -5.175 -15.025 1.00 96.81 82 GLY A CA 1
ATOM 636 C C . GLY A 1 82 ? -6.928 -4.948 -14.175 1.00 96.81 82 GLY A C 1
ATOM 637 O O . GLY A 1 82 ? -7.663 -5.897 -13.901 1.00 96.81 82 GLY A O 1
ATOM 638 N N . PHE A 1 83 ? -7.249 -3.697 -13.833 1.00 96.25 83 PHE A N 1
ATOM 639 C CA . PHE A 1 83 ? -8.511 -3.368 -13.166 1.00 96.25 83 PHE A CA 1
ATOM 640 C C . PHE A 1 83 ? -9.735 -3.674 -14.045 1.00 96.25 83 PHE A C 1
ATOM 642 O O . PHE A 1 83 ? -10.711 -4.249 -13.564 1.00 96.25 83 PHE A O 1
ATOM 649 N N . ALA A 1 84 ? -9.674 -3.379 -15.345 1.00 97.50 84 ALA A N 1
ATOM 650 C CA . ALA A 1 84 ? -10.731 -3.753 -16.282 1.00 97.50 84 ALA A CA 1
ATOM 651 C C . ALA A 1 84 ? -10.919 -5.280 -16.348 1.00 97.50 84 ALA A C 1
ATOM 653 O O . ALA A 1 84 ? -12.044 -5.768 -16.254 1.00 97.50 84 ALA A O 1
ATOM 654 N N . ALA A 1 85 ? -9.829 -6.051 -16.419 1.00 97.00 85 ALA A N 1
ATOM 655 C CA . ALA A 1 85 ? -9.883 -7.512 -16.389 1.00 97.00 85 ALA A CA 1
ATOM 656 C C . ALA A 1 85 ? -10.474 -8.044 -15.073 1.00 97.00 85 ALA A C 1
ATOM 658 O O . ALA A 1 85 ? -11.280 -8.973 -15.089 1.00 97.00 85 ALA A O 1
ATOM 659 N N . PHE A 1 86 ? -10.132 -7.430 -13.937 1.00 96.94 86 PHE A N 1
ATOM 660 C CA . PHE A 1 86 ? -10.749 -7.734 -12.646 1.00 96.94 86 PHE A CA 1
ATOM 661 C C . PHE A 1 86 ? -12.274 -7.575 -12.692 1.00 96.94 86 PHE A C 1
ATOM 663 O O . PHE A 1 86 ? -12.984 -8.479 -12.252 1.00 96.94 86 PHE A O 1
ATOM 670 N N . LEU A 1 87 ? -12.785 -6.474 -13.252 1.00 96.94 87 LEU A N 1
ATOM 671 C CA . LEU A 1 87 ? -14.228 -6.241 -13.360 1.00 96.94 87 LEU A CA 1
ATOM 672 C C . LEU A 1 87 ? -14.908 -7.258 -14.287 1.00 96.94 87 LEU A C 1
ATOM 674 O O . LEU A 1 87 ? -15.969 -7.777 -13.948 1.00 96.94 87 LEU A O 1
ATOM 678 N N . LEU A 1 88 ? -14.284 -7.578 -15.423 1.00 96.75 88 LEU A N 1
ATOM 679 C CA . LEU A 1 88 ? -14.850 -8.481 -16.429 1.00 96.75 88 LEU A CA 1
ATOM 680 C C . LEU A 1 88 ? -14.853 -9.956 -15.995 1.00 96.75 88 LEU A C 1
ATOM 682 O O . LEU A 1 88 ? -15.757 -10.699 -16.365 1.00 96.75 88 LEU A O 1
ATOM 686 N N . LEU A 1 89 ? -13.872 -10.395 -15.199 1.00 95.19 89 LEU A N 1
ATOM 687 C CA . LEU A 1 89 ? -13.713 -11.798 -14.786 1.00 95.19 89 LEU A CA 1
ATOM 688 C C . LEU A 1 89 ? -14.296 -12.086 -13.388 1.00 95.19 89 LEU A C 1
ATOM 690 O O . LEU A 1 89 ? -13.842 -12.988 -12.677 1.00 95.19 89 LEU A O 1
ATOM 694 N N . GLY A 1 90 ? -15.321 -11.327 -12.989 1.00 92.56 90 GLY A N 1
ATOM 695 C CA . GLY A 1 90 ? -16.081 -11.578 -11.763 1.00 92.56 90 GLY A CA 1
ATOM 696 C C . GLY A 1 90 ? -15.375 -11.123 -10.486 1.00 92.56 90 GLY A C 1
ATOM 697 O O . GLY A 1 90 ? -15.459 -11.808 -9.470 1.00 92.56 90 GLY A O 1
ATOM 698 N N . GLN A 1 91 ? -14.657 -9.996 -10.540 1.00 94.62 91 GLN A N 1
ATOM 699 C CA . GLN A 1 91 ? -14.072 -9.315 -9.377 1.00 94.62 91 GLN A CA 1
ATOM 700 C C . GLN A 1 91 ? -13.102 -10.191 -8.566 1.00 94.62 91 GLN A C 1
ATOM 702 O O . GLN A 1 91 ? -12.998 -10.108 -7.341 1.00 94.62 91 GLN A O 1
ATOM 707 N N . ARG A 1 92 ? -12.339 -11.039 -9.262 1.00 94.81 92 ARG A N 1
ATOM 708 C CA . ARG A 1 92 ? -11.293 -11.870 -8.657 1.00 94.81 92 ARG A CA 1
ATOM 709 C C . ARG A 1 92 ? -10.002 -11.069 -8.543 1.00 94.81 92 ARG A C 1
ATOM 711 O O . ARG A 1 92 ? -9.348 -10.814 -9.551 1.00 94.81 92 ARG A O 1
ATOM 718 N N . VAL A 1 93 ? -9.603 -10.717 -7.320 1.00 93.62 93 VAL A N 1
ATOM 719 C CA . VAL A 1 93 ? -8.396 -9.902 -7.053 1.00 93.62 93 VAL A CA 1
ATOM 720 C C . VAL A 1 93 ? -7.150 -10.484 -7.730 1.00 93.62 93 VAL A C 1
ATOM 722 O O . VAL A 1 93 ? -6.389 -9.748 -8.353 1.00 93.62 93 VAL A O 1
ATOM 725 N N . LEU A 1 94 ? -6.992 -11.813 -7.693 1.00 95.94 94 LEU A N 1
ATOM 726 C CA . LEU A 1 94 ? -5.880 -12.514 -8.345 1.00 95.94 94 LEU A CA 1
ATOM 727 C C . LEU A 1 94 ? -5.783 -12.221 -9.846 1.00 95.94 94 LEU A C 1
ATOM 729 O O . LEU A 1 94 ? -4.679 -12.060 -10.354 1.00 95.94 94 LEU A O 1
ATOM 733 N N . VAL A 1 95 ? -6.916 -12.119 -10.548 1.00 95.38 95 VAL A N 1
ATOM 734 C CA . VAL A 1 95 ? -6.930 -11.823 -11.987 1.00 95.38 95 VAL A CA 1
ATOM 735 C C . VAL A 1 95 ? -6.415 -10.412 -12.234 1.00 95.38 95 VAL A C 1
ATOM 737 O O . VAL A 1 95 ? -5.529 -10.228 -13.062 1.00 95.38 95 VAL A O 1
ATOM 740 N N . GLY A 1 96 ? -6.922 -9.423 -11.494 1.00 95.56 96 GLY A N 1
ATOM 741 C CA . GLY A 1 96 ? -6.498 -8.033 -11.667 1.00 95.56 96 GLY A CA 1
ATOM 742 C C . GLY A 1 96 ? -5.005 -7.838 -11.424 1.00 95.56 96 GLY A C 1
ATOM 743 O O . GLY A 1 96 ? -4.321 -7.191 -12.217 1.00 95.56 96 GLY A O 1
ATOM 744 N N . VAL A 1 97 ? -4.486 -8.459 -10.363 1.00 95.75 97 VAL A N 1
ATOM 745 C CA . VAL A 1 97 ? -3.058 -8.427 -10.027 1.00 95.75 97 VAL A CA 1
ATOM 746 C C . VAL A 1 97 ? -2.223 -9.139 -11.092 1.00 95.75 97 VAL A C 1
ATOM 748 O O . VAL A 1 97 ? -1.284 -8.545 -11.617 1.00 95.75 97 VAL A O 1
ATOM 751 N N . ALA A 1 98 ? -2.578 -10.375 -11.457 1.00 97.31 98 ALA A N 1
ATOM 752 C CA . ALA A 1 98 ? -1.826 -11.151 -12.441 1.00 97.31 98 ALA A CA 1
ATOM 753 C C . ALA A 1 98 ? -1.785 -10.452 -13.805 1.00 97.31 98 ALA A C 1
ATOM 755 O O . ALA A 1 98 ? -0.718 -10.327 -14.397 1.00 97.31 98 ALA A O 1
ATOM 756 N N . VAL A 1 99 ? -2.923 -9.937 -14.279 1.00 97.31 99 VAL A N 1
ATOM 757 C CA . VAL A 1 99 ? -3.001 -9.220 -15.557 1.00 97.31 99 VAL A CA 1
ATOM 758 C C . VAL A 1 99 ? -2.188 -7.926 -15.512 1.00 97.31 99 VAL A C 1
ATOM 760 O O . VAL A 1 99 ? -1.434 -7.670 -16.445 1.00 97.31 99 VAL A O 1
ATOM 763 N N . SER A 1 100 ? -2.271 -7.140 -14.430 1.00 96.31 100 SER A N 1
ATOM 764 C CA . SER A 1 100 ? -1.472 -5.908 -14.299 1.00 96.31 100 SER A CA 1
ATOM 765 C C . SER A 1 100 ? 0.029 -6.199 -14.363 1.00 96.31 100 SER A C 1
ATOM 767 O O . SER A 1 100 ? 0.760 -5.511 -15.070 1.00 96.31 100 SER A O 1
ATOM 769 N N . ILE A 1 101 ? 0.489 -7.234 -13.650 1.00 95.81 101 ILE A N 1
ATOM 770 C CA . ILE A 1 101 ? 1.900 -7.643 -13.638 1.00 95.81 101 ILE A CA 1
ATOM 771 C C . ILE A 1 101 ? 2.323 -8.115 -15.029 1.00 95.81 101 ILE A C 1
ATOM 773 O O . ILE A 1 101 ? 3.321 -7.632 -15.550 1.00 95.81 101 ILE A O 1
ATOM 777 N N . LEU A 1 102 ? 1.551 -9.007 -15.655 1.00 97.19 102 LEU A N 1
ATOM 778 C CA . LEU A 1 102 ? 1.873 -9.539 -16.979 1.00 97.19 102 LEU A CA 1
ATOM 779 C C . LEU A 1 102 ? 1.944 -8.438 -18.039 1.00 97.19 102 LEU A C 1
ATOM 781 O O . LEU A 1 102 ? 2.874 -8.436 -18.838 1.00 97.19 102 LEU A O 1
ATOM 785 N N . LEU A 1 103 ? 1.006 -7.487 -18.032 1.00 96.56 103 LEU A N 1
ATOM 786 C CA . LEU A 1 103 ? 1.007 -6.360 -18.967 1.00 96.56 103 LEU A CA 1
ATOM 787 C C . LEU A 1 103 ? 2.190 -5.419 -18.735 1.00 96.56 103 LEU A C 1
ATOM 789 O O . LEU A 1 103 ? 2.814 -4.981 -19.699 1.00 96.56 103 LEU A O 1
ATOM 793 N N . LEU A 1 104 ? 2.516 -5.130 -17.473 1.00 94.94 104 LEU A N 1
ATOM 794 C CA . LEU A 1 104 ? 3.676 -4.316 -17.123 1.00 94.94 104 LEU A CA 1
ATOM 795 C C . LEU A 1 104 ? 4.971 -4.994 -17.587 1.00 94.94 104 LEU A C 1
ATOM 797 O O . LEU A 1 104 ? 5.771 -4.379 -18.282 1.00 94.94 104 LEU A O 1
ATOM 801 N N . THR A 1 105 ? 5.157 -6.275 -17.265 1.00 94.94 105 THR A N 1
ATOM 802 C CA . THR A 1 105 ? 6.343 -7.045 -17.657 1.00 94.94 105 THR A CA 1
ATOM 803 C C . THR A 1 105 ? 6.454 -7.187 -19.174 1.00 94.94 105 THR A C 1
ATOM 805 O O . THR A 1 105 ? 7.505 -6.888 -19.733 1.00 94.94 105 THR A O 1
ATOM 808 N N . ALA A 1 106 ? 5.382 -7.591 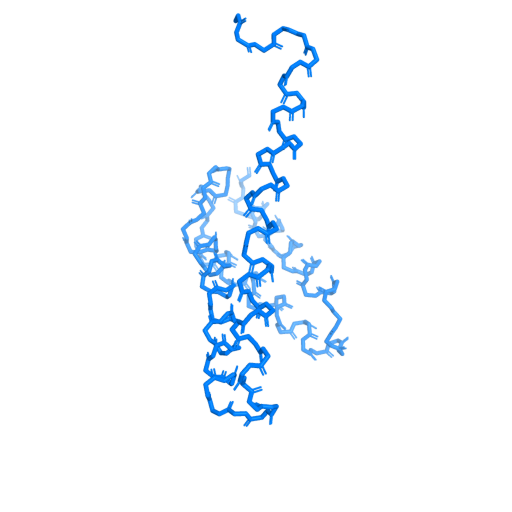-19.860 1.00 95.12 106 ALA A N 1
ATOM 809 C CA . ALA A 1 106 ? 5.383 -7.733 -21.315 1.00 95.12 106 ALA A CA 1
ATOM 810 C C . ALA A 1 106 ? 5.645 -6.394 -22.017 1.00 95.12 106 ALA A C 1
ATOM 812 O O . ALA A 1 106 ? 6.399 -6.336 -22.986 1.00 95.12 106 ALA A O 1
ATOM 813 N N . GLY A 1 107 ? 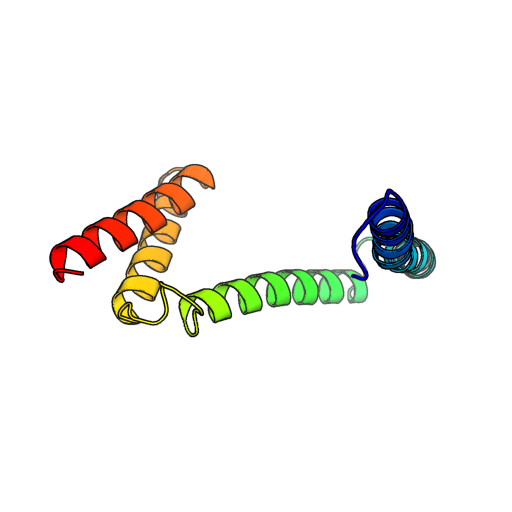5.059 -5.313 -21.503 1.00 93.19 107 GLY A N 1
ATOM 814 C CA . GLY A 1 107 ? 5.268 -3.972 -22.023 1.00 93.19 107 GLY A CA 1
ATOM 815 C C . GLY A 1 107 ? 6.706 -3.474 -21.852 1.00 93.19 107 GLY A C 1
ATOM 816 O O . GLY A 1 107 ? 7.242 -2.848 -22.762 1.00 93.19 107 GLY A O 1
ATOM 817 N N . LEU A 1 108 ? 7.356 -3.789 -20.728 1.00 92.94 108 LEU A N 1
ATOM 818 C CA . LEU A 1 108 ? 8.769 -3.464 -20.513 1.00 92.94 108 LEU A CA 1
ATOM 819 C C . LEU A 1 108 ? 9.690 -4.236 -21.461 1.00 92.94 108 LEU A C 1
ATOM 821 O O . LEU A 1 108 ? 10.541 -3.622 -22.102 1.00 92.94 108 LEU A O 1
ATOM 825 N N . LEU A 1 109 ? 9.452 -5.540 -21.632 1.00 92.19 109 LEU A N 1
ATOM 826 C CA . LEU A 1 109 ? 10.205 -6.368 -22.579 1.00 92.19 109 LEU A CA 1
ATOM 827 C C . LEU A 1 109 ? 10.063 -5.865 -24.023 1.00 92.19 109 LEU A C 1
ATOM 829 O O . LEU A 1 109 ? 11.032 -5.862 -24.776 1.00 92.19 109 LEU A O 1
ATOM 833 N N . PHE A 1 110 ? 8.870 -5.400 -24.410 1.00 91.75 110 PHE A N 1
ATOM 834 C CA . PHE A 1 110 ? 8.626 -4.854 -25.748 1.00 91.75 110 PHE A CA 1
ATOM 835 C C . PHE A 1 110 ? 9.398 -3.553 -26.016 1.00 91.75 110 PHE A C 1
ATOM 837 O O . PHE A 1 110 ? 9.791 -3.290 -27.150 1.00 91.75 110 PHE A O 1
ATOM 844 N N . ILE A 1 111 ? 9.630 -2.743 -24.980 1.00 87.81 111 ILE A N 1
ATOM 845 C CA . ILE A 1 111 ? 10.381 -1.480 -25.074 1.00 87.81 111 ILE A CA 1
ATOM 846 C C . ILE A 1 111 ? 11.902 -1.716 -24.984 1.00 87.81 111 ILE A C 1
ATOM 848 O O . ILE A 1 111 ? 12.681 -0.795 -25.219 1.00 87.81 111 ILE A O 1
ATOM 852 N N . GLY A 1 112 ? 12.335 -2.953 -24.723 1.00 78.62 112 GLY A N 1
ATOM 853 C CA . GLY A 1 112 ? 13.749 -3.324 -24.667 1.00 78.62 112 GLY A CA 1
ATOM 854 C C . GLY A 1 112 ? 14.436 -2.941 -23.356 1.00 78.62 112 GLY A C 1
ATOM 855 O O . GLY A 1 112 ? 15.633 -2.660 -23.371 1.00 78.62 112 GLY A O 1
ATOM 856 N N . PHE A 1 113 ? 13.677 -2.898 -22.257 1.00 72.81 113 PHE A N 1
ATOM 857 C CA . PHE A 1 113 ? 14.215 -2.832 -20.895 1.00 72.81 113 PHE A CA 1
ATOM 858 C C . PHE A 1 113 ? 14.698 -4.216 -20.447 1.00 72.81 113 PHE A C 1
ATOM 860 O O . PHE A 1 113 ? 15.826 -4.300 -19.915 1.00 72.81 113 PHE A O 1
#

pLDDT: mean 90.81, std 7.52, range [53.31, 97.62]